Protein AF-S9VJL5-F1 (afdb_monomer_lite)

Foldseek 3Di:
DDPVLVVVVVVVVVCVVVVQQFKWKAWPVGDTPDTGDPCVDPVNVVVNSVVQVVCVVVDDPPDAWDWDWDDDDQKIWIWIWHADPNTIIIMITMDTRPPDD

Organism: NCBI:txid59799

Sequence (101 aa):
MSNLGTQLNSIKEELLSQGVNHFAFISEVGEVLECCGEFESKDKLQLAYTIAQQTRSLLSAGETLKRVTMTFDEVVYIVVTAVQEGVTYTVVARRPLSHGV

Radius of gyration: 13.36 Å; chains: 1; bounding box: 36×34×31 Å

Secondary structure (DSSP, 8-state):
--HHHHHHHHHHHHHHHTT---EEEEETTS-EEEEEGGGGSHHHHHHHHHHHHHHHTTSPTT----EEEEEETTEEEEEEEEEETTEEEEEEEEEE-----

Structure (mmCIF, N/CA/C/O backbone):
data_AF-S9VJL5-F1
#
_entry.id   AF-S9VJL5-F1
#
loop_
_atom_site.group_PDB
_atom_site.id
_atom_site.type_symbol
_atom_site.label_atom_id
_atom_site.label_alt_id
_atom_site.label_comp_id
_atom_site.label_asym_id
_atom_site.label_entity_id
_atom_site.label_seq_id
_atom_site.pdbx_PDB_ins_code
_atom_site.Cartn_x
_atom_site.Cartn_y
_atom_site.Cartn_z
_atom_site.occupancy
_atom_site.B_iso_or_equiv
_atom_site.auth_seq_id
_atom_site.auth_comp_id
_atom_site.auth_asym_id
_atom_site.auth_atom_id
_atom_site.pdbx_PDB_model_num
ATOM 1 N N . MET A 1 1 ? 0.244 17.551 18.295 1.00 48.31 1 MET A N 1
ATOM 2 C CA . MET A 1 1 ? 0.382 16.709 17.087 1.00 48.31 1 MET A CA 1
ATOM 3 C C . MET A 1 1 ? -0.578 15.547 17.256 1.00 48.31 1 MET A C 1
ATOM 5 O O . MET A 1 1 ? -0.659 15.042 18.368 1.00 48.31 1 MET A O 1
ATOM 9 N N . SER A 1 2 ? -1.388 15.216 16.250 1.00 58.81 2 SER A N 1
ATOM 10 C CA . SER A 1 2 ? -2.312 14.077 16.337 1.00 58.81 2 SER A CA 1
ATOM 11 C C . SER A 1 2 ? -1.521 12.778 16.528 1.00 58.81 2 SER A C 1
ATOM 13 O O . SER A 1 2 ? -0.459 12.618 15.927 1.00 58.81 2 SER A O 1
ATOM 15 N N . ASN A 1 3 ? -2.032 11.861 17.354 1.00 74.88 3 ASN A N 1
ATOM 16 C CA . ASN A 1 3 ? -1.389 10.569 17.636 1.00 74.88 3 ASN A CA 1
ATOM 17 C C . ASN A 1 3 ? -1.168 9.749 16.348 1.00 74.88 3 ASN A C 1
ATOM 19 O O . ASN A 1 3 ? -0.138 9.099 16.180 1.00 74.88 3 ASN A O 1
ATOM 23 N N . LEU A 1 4 ? -2.090 9.903 15.390 1.00 75.12 4 LEU A N 1
ATOM 24 C CA . LEU A 1 4 ? -2.020 9.321 14.054 1.00 75.12 4 LEU A CA 1
ATOM 25 C C . LEU A 1 4 ? -0.744 9.717 13.292 1.00 75.12 4 LEU A C 1
ATOM 27 O O . LEU A 1 4 ? -0.107 8.861 12.694 1.00 75.12 4 LEU A O 1
ATOM 31 N N . GLY A 1 5 ? -0.327 10.989 13.328 1.00 78.38 5 GLY A N 1
ATOM 32 C CA . GLY A 1 5 ? 0.864 11.438 12.591 1.00 78.38 5 GLY A CA 1
ATOM 33 C C . GLY A 1 5 ? 2.155 10.790 13.101 1.00 78.38 5 GLY A C 1
ATOM 34 O O . GLY A 1 5 ? 3.003 10.378 12.314 1.00 78.38 5 GLY A O 1
ATOM 35 N N . THR A 1 6 ? 2.284 10.638 14.421 1.00 81.44 6 THR A N 1
ATOM 36 C CA . THR A 1 6 ? 3.424 9.945 15.037 1.00 81.44 6 THR A CA 1
ATOM 37 C C . THR A 1 6 ? 3.420 8.453 14.704 1.00 81.44 6 THR A C 1
ATOM 39 O O . THR A 1 6 ? 4.469 7.903 14.386 1.00 81.44 6 THR A O 1
ATOM 42 N N . GLN A 1 7 ? 2.252 7.808 14.705 1.00 80.50 7 GLN A N 1
ATOM 43 C CA . GLN A 1 7 ? 2.121 6.384 14.380 1.00 80.50 7 GLN A CA 1
ATOM 44 C C . GLN A 1 7 ? 2.420 6.082 12.907 1.00 80.50 7 GLN A C 1
ATOM 46 O O . GLN A 1 7 ? 3.169 5.147 12.622 1.00 80.50 7 GLN A O 1
ATOM 51 N N . LEU A 1 8 ? 1.890 6.876 11.967 1.00 85.19 8 LEU A N 1
ATOM 52 C CA . LEU A 1 8 ? 2.187 6.699 10.540 1.00 85.19 8 LEU A CA 1
ATOM 53 C C . LEU A 1 8 ? 3.689 6.859 10.271 1.00 85.19 8 LEU A C 1
ATOM 55 O O . LEU A 1 8 ? 4.245 6.086 9.493 1.00 85.19 8 LEU A O 1
ATOM 59 N N . ASN A 1 9 ? 4.358 7.782 10.973 1.00 87.62 9 ASN A N 1
ATOM 60 C CA . ASN A 1 9 ? 5.813 7.916 10.915 1.00 87.62 9 ASN A CA 1
ATOM 61 C C . ASN A 1 9 ? 6.541 6.665 11.424 1.00 87.62 9 ASN A C 1
ATOM 63 O O . ASN A 1 9 ? 7.460 6.205 10.754 1.00 87.62 9 ASN A O 1
ATOM 67 N N . SER A 1 10 ? 6.123 6.066 12.544 1.00 87.62 10 SER A N 1
ATOM 68 C CA . SER A 1 10 ? 6.741 4.826 13.042 1.00 87.62 10 SER A CA 1
ATOM 69 C C . SER A 1 10 ? 6.583 3.654 12.067 1.00 87.62 10 SER A C 1
ATOM 71 O O . SER A 1 10 ? 7.541 2.927 11.822 1.00 87.62 10 SER A O 1
ATOM 73 N N . ILE A 1 11 ? 5.404 3.490 11.455 1.00 87.25 11 ILE A N 1
ATOM 74 C CA . ILE A 1 11 ? 5.171 2.435 10.451 1.00 87.25 11 ILE A CA 1
ATOM 75 C C . ILE A 1 11 ? 6.007 2.698 9.194 1.00 87.25 11 ILE A C 1
ATOM 77 O O . ILE A 1 11 ? 6.580 1.777 8.619 1.00 87.25 11 ILE A O 1
ATOM 81 N N . LYS A 1 12 ? 6.111 3.960 8.768 1.00 90.12 12 LYS A N 1
ATOM 82 C CA . LYS A 1 12 ? 6.999 4.376 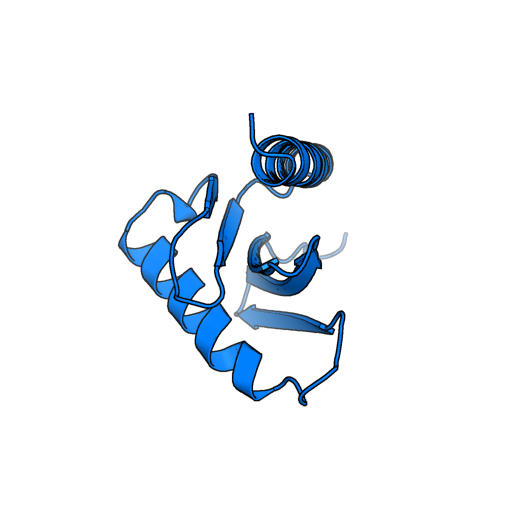7.679 1.00 90.12 12 LYS A CA 1
ATOM 83 C C . LYS A 1 12 ? 8.454 4.015 7.971 1.00 90.12 12 LYS A C 1
ATOM 85 O O . LYS A 1 12 ? 9.104 3.417 7.119 1.00 90.12 12 LYS A O 1
ATOM 90 N N . GLU A 1 13 ? 8.959 4.356 9.152 1.00 91.88 13 GLU A N 1
ATOM 91 C CA . GLU A 1 13 ? 10.323 4.018 9.570 1.00 91.88 13 GLU A CA 1
ATOM 92 C C . GLU A 1 13 ? 10.548 2.502 9.573 1.00 91.88 13 GLU A C 1
ATOM 94 O O . GLU A 1 13 ? 11.569 2.030 9.071 1.00 91.88 13 GLU A O 1
ATOM 99 N N . GLU A 1 14 ? 9.570 1.727 10.049 1.00 89.69 14 GLU A N 1
ATOM 100 C CA . GLU A 1 14 ? 9.623 0.268 10.025 1.00 89.69 14 GLU A CA 1
ATOM 101 C C . GLU A 1 14 ? 9.690 -0.280 8.590 1.00 89.69 14 GLU A C 1
ATOM 103 O O . GLU A 1 14 ? 10.582 -1.074 8.281 1.00 89.69 14 GLU A O 1
ATOM 108 N N . LEU A 1 15 ? 8.814 0.176 7.688 1.00 89.12 15 LEU A N 1
ATOM 109 C CA . LEU A 1 15 ? 8.823 -0.228 6.277 1.00 89.12 15 LEU A CA 1
ATOM 110 C C . LEU A 1 15 ? 10.169 0.076 5.607 1.00 89.12 15 LEU A C 1
ATOM 112 O O . LEU A 1 15 ? 10.737 -0.792 4.939 1.00 89.12 15 LEU A O 1
ATOM 116 N N . LEU A 1 16 ? 10.710 1.275 5.833 1.00 90.75 16 LEU A N 1
ATOM 117 C CA . LEU A 1 16 ? 12.012 1.679 5.303 1.00 90.75 16 LEU A CA 1
ATOM 118 C C . LEU A 1 16 ? 13.149 0.818 5.871 1.00 90.75 16 LEU A C 1
ATOM 120 O O . LEU A 1 16 ? 14.026 0.392 5.120 1.00 90.75 16 LEU A O 1
ATOM 124 N N . SER A 1 17 ? 13.113 0.488 7.167 1.00 91.50 17 SER A N 1
ATOM 125 C CA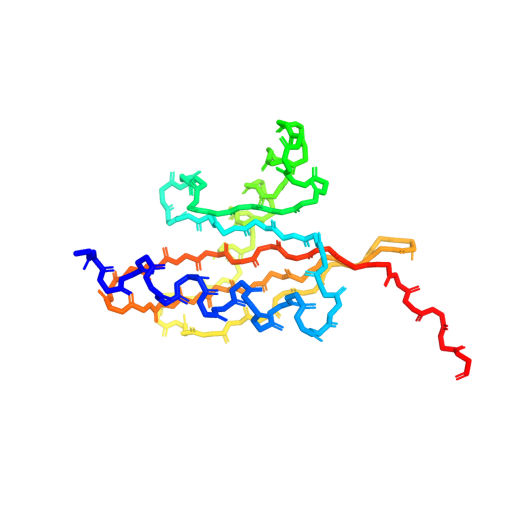 . SER A 1 17 ? 14.111 -0.390 7.799 1.00 91.50 17 SER A CA 1
ATOM 126 C C . SER A 1 17 ? 14.109 -1.815 7.227 1.00 91.50 17 SER A C 1
ATOM 128 O O . SER A 1 17 ? 15.145 -2.478 7.210 1.00 91.50 17 SER A O 1
ATOM 130 N N . GLN A 1 18 ? 12.966 -2.266 6.700 1.00 87.69 18 GLN A N 1
ATOM 131 C CA . GLN A 1 18 ? 12.800 -3.556 6.023 1.00 87.69 18 GLN A CA 1
ATOM 132 C C . GLN A 1 18 ? 13.101 -3.487 4.514 1.00 87.69 18 GLN A C 1
ATOM 134 O O . GLN A 1 18 ? 12.899 -4.467 3.794 1.00 87.69 18 GLN A O 1
ATOM 139 N N . GLY A 1 19 ? 13.565 -2.339 4.009 1.00 87.94 19 GLY A N 1
ATOM 140 C CA . GLY A 1 19 ? 13.866 -2.128 2.592 1.00 87.94 19 GLY A CA 1
ATOM 141 C C . GLY A 1 19 ? 12.631 -1.953 1.701 1.00 87.94 19 GLY A C 1
ATOM 142 O O . GLY A 1 19 ? 12.743 -2.011 0.474 1.00 87.94 19 GLY A O 1
ATOM 143 N N . VAL A 1 20 ? 11.447 -1.735 2.282 1.00 90.69 20 VAL A N 1
ATOM 144 C CA . VAL A 1 20 ? 10.223 -1.413 1.539 1.00 90.69 20 VAL A CA 1
ATOM 145 C C . VAL A 1 20 ? 10.229 0.084 1.227 1.00 90.69 20 VAL A C 1
ATOM 147 O O . VAL A 1 20 ? 9.671 0.898 1.953 1.00 90.69 20 VAL A O 1
ATOM 150 N N . ASN A 1 21 ? 10.873 0.445 0.118 1.00 93.50 21 ASN A N 1
ATOM 151 C CA . ASN A 1 21 ? 11.108 1.845 -0.276 1.00 93.50 21 ASN A CA 1
ATOM 152 C C . ASN A 1 21 ? 10.018 2.429 -1.193 1.00 93.50 21 ASN A C 1
ATOM 154 O O . ASN A 1 21 ? 10.154 3.534 -1.717 1.00 93.50 21 ASN A O 1
ATOM 158 N N . HIS A 1 22 ? 8.954 1.667 -1.445 1.00 95.38 22 HIS A N 1
ATOM 159 C CA . HIS A 1 22 ? 7.849 2.061 -2.308 1.00 95.38 22 HIS A CA 1
ATOM 160 C C . HIS A 1 22 ? 6.534 1.718 -1.619 1.00 95.38 22 HIS A C 1
ATOM 162 O O . HIS A 1 22 ? 6.122 0.555 -1.607 1.00 95.38 22 HIS A O 1
ATOM 168 N N . PHE A 1 23 ? 5.869 2.717 -1.041 1.00 95.69 23 PHE A N 1
ATOM 169 C CA . PHE A 1 23 ? 4.555 2.535 -0.427 1.00 95.69 23 PHE A CA 1
ATOM 170 C C . PHE A 1 23 ? 3.690 3.800 -0.466 1.00 95.69 23 PHE A C 1
ATOM 172 O O . PHE A 1 23 ? 4.193 4.907 -0.643 1.00 95.69 23 PHE A O 1
ATOM 179 N N . ALA A 1 24 ? 2.385 3.625 -0.269 1.00 96.19 24 ALA A N 1
ATOM 180 C CA . ALA A 1 24 ? 1.410 4.690 -0.071 1.00 96.19 24 ALA A CA 1
ATOM 181 C C . ALA A 1 24 ? 0.393 4.292 1.004 1.00 96.19 24 ALA A C 1
ATOM 183 O O . ALA A 1 24 ? -0.099 3.161 1.014 1.00 96.19 24 ALA A O 1
ATOM 184 N N . PHE A 1 25 ? 0.078 5.217 1.907 1.00 94.00 25 PHE A N 1
ATOM 185 C CA . PHE A 1 25 ? -0.941 5.071 2.942 1.00 94.00 25 PHE A CA 1
ATOM 186 C C . PHE A 1 25 ? -2.172 5.855 2.498 1.00 94.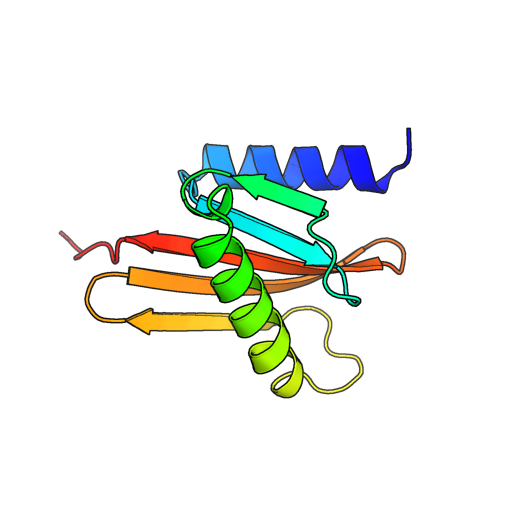00 25 PHE A C 1
ATOM 188 O O . PHE A 1 25 ? -2.095 7.058 2.257 1.00 94.00 25 PHE A O 1
ATOM 195 N N . ILE A 1 26 ? -3.305 5.172 2.373 1.00 93.25 26 ILE A N 1
ATOM 196 C CA . ILE A 1 26 ? -4.528 5.716 1.782 1.00 93.25 26 ILE A CA 1
ATOM 197 C C . ILE A 1 26 ? -5.671 5.576 2.781 1.00 93.25 26 ILE A C 1
ATOM 199 O O . ILE A 1 26 ? -5.986 4.468 3.214 1.00 93.25 26 ILE A O 1
ATOM 203 N N . SER A 1 27 ? -6.305 6.686 3.144 1.00 89.31 27 SER A N 1
ATOM 204 C CA . SER A 1 27 ? -7.442 6.706 4.065 1.00 89.31 27 SER A CA 1
ATOM 205 C C . SER A 1 27 ? -8.666 6.002 3.479 1.00 89.31 27 SER A C 1
ATOM 207 O O . SER A 1 27 ? -8.758 5.747 2.272 1.00 89.31 27 SER A O 1
ATOM 209 N N . GLU A 1 28 ? -9.657 5.704 4.316 1.00 83.62 28 GLU A N 1
ATOM 210 C CA . GLU A 1 28 ? -10.934 5.139 3.869 1.00 83.62 28 GLU A CA 1
ATOM 211 C C . GLU A 1 28 ? -11.635 5.981 2.787 1.00 83.62 28 GLU A C 1
ATOM 213 O O . GLU A 1 28 ? -12.224 5.438 1.857 1.00 83.62 28 GLU A O 1
ATOM 218 N N . VAL A 1 29 ? -11.491 7.301 2.811 1.00 85.62 29 VAL A N 1
ATOM 219 C CA . VAL A 1 29 ? -12.104 8.182 1.805 1.00 85.62 29 VAL A CA 1
ATOM 220 C C . VAL A 1 29 ? -11.221 8.417 0.575 1.00 85.62 29 VAL A C 1
ATOM 222 O O . VAL A 1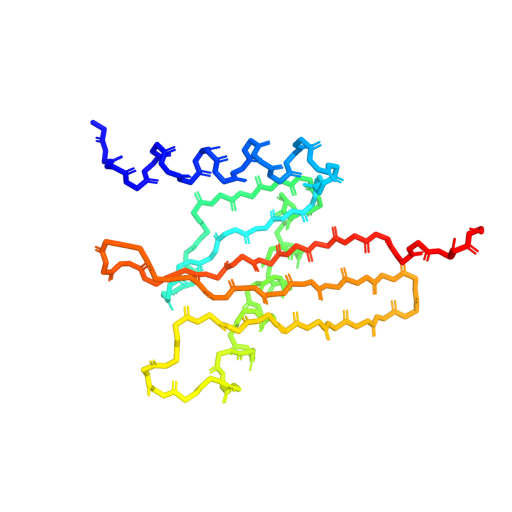 29 ? -11.652 9.066 -0.373 1.00 85.62 29 VAL A O 1
ATOM 225 N N . GLY A 1 30 ? -10.011 7.846 0.543 1.00 85.56 30 GLY A N 1
ATOM 226 C CA . GLY A 1 30 ? -9.107 7.929 -0.606 1.00 85.56 30 GLY A CA 1
ATOM 227 C C . GLY A 1 30 ? -8.017 8.984 -0.519 1.00 85.56 30 GLY A C 1
ATOM 228 O O . GLY A 1 30 ? -7.269 9.152 -1.478 1.00 85.56 30 GLY A O 1
ATOM 229 N N . GLU A 1 31 ? -7.909 9.682 0.606 1.00 90.31 31 GLU A N 1
ATOM 230 C CA . GLU A 1 31 ? -6.852 10.666 0.813 1.00 90.31 31 GLU A CA 1
ATOM 231 C C . GLU A 1 31 ? -5.515 9.970 1.040 1.00 90.31 31 GLU A C 1
ATOM 233 O O . GLU A 1 31 ? -5.428 8.944 1.717 1.00 90.31 31 GLU A O 1
ATOM 238 N N . VAL A 1 32 ? -4.459 10.554 0.489 1.00 91.75 32 VAL A N 1
ATOM 239 C CA . VAL A 1 32 ? -3.099 10.060 0.673 1.00 91.75 32 VAL A CA 1
ATOM 240 C C . VAL A 1 32 ? -2.561 10.658 1.960 1.00 91.75 32 VAL A C 1
ATOM 242 O O . VAL A 1 32 ? -2.404 11.871 2.071 1.00 91.75 32 VAL A O 1
ATOM 245 N N . LEU A 1 33 ? -2.316 9.792 2.936 1.00 91.62 33 LEU A N 1
ATOM 246 C CA . LEU A 1 33 ? -1.825 10.165 4.258 1.00 91.62 33 LEU A CA 1
ATOM 247 C C . LEU A 1 33 ? -0.295 10.260 4.280 1.00 91.62 33 LEU A C 1
ATOM 249 O O . LEU A 1 33 ? 0.260 11.093 4.988 1.00 91.62 33 LEU A O 1
ATOM 253 N N . GLU A 1 34 ? 0.375 9.398 3.514 1.00 92.25 34 GLU A N 1
ATOM 254 C CA . GLU A 1 34 ? 1.833 9.323 3.384 1.00 92.25 34 GLU A CA 1
ATOM 255 C C . GLU A 1 34 ? 2.183 8.530 2.116 1.00 92.25 34 GLU A C 1
ATOM 257 O O . GLU A 1 34 ? 1.439 7.628 1.721 1.00 92.25 34 GLU A O 1
ATOM 262 N N . CYS A 1 35 ? 3.307 8.832 1.471 1.00 94.56 35 CYS A N 1
ATOM 263 C CA . CYS A 1 35 ? 3.809 8.045 0.346 1.00 94.56 35 CYS A CA 1
ATOM 264 C C . CYS A 1 35 ? 5.331 8.134 0.222 1.00 94.56 35 CYS A C 1
ATOM 266 O O . CYS A 1 35 ? 5.962 9.059 0.724 1.00 94.56 35 CYS A O 1
ATOM 268 N N . CYS A 1 36 ? 5.931 7.153 -0.446 1.00 94.94 36 CYS A N 1
ATOM 269 C CA . CYS A 1 36 ? 7.371 7.099 -0.650 1.00 94.94 36 CYS A CA 1
ATOM 270 C C . CYS A 1 36 ? 7.725 6.419 -1.977 1.00 94.94 36 CYS A C 1
ATOM 272 O O . CYS A 1 36 ? 7.073 5.454 -2.402 1.00 94.94 36 CYS A O 1
ATOM 274 N N . GLY A 1 37 ? 8.794 6.905 -2.612 1.00 94.25 37 GLY A N 1
ATOM 275 C CA . GLY A 1 37 ? 9.382 6.297 -3.798 1.00 94.25 37 GLY A CA 1
ATOM 276 C C . GLY A 1 37 ? 8.495 6.467 -5.028 1.00 94.25 37 GLY A C 1
ATOM 277 O O . GLY A 1 37 ? 8.032 7.564 -5.316 1.00 94.25 37 GLY A O 1
ATOM 278 N N . GLU A 1 38 ? 8.229 5.393 -5.779 1.00 92.50 38 GLU A N 1
ATOM 279 C CA . GLU A 1 38 ? 7.469 5.508 -7.033 1.00 92.50 38 GLU A CA 1
ATOM 280 C C . GLU A 1 38 ? 6.060 6.091 -6.861 1.00 92.50 38 GLU A C 1
ATOM 282 O O . GLU A 1 38 ? 5.524 6.664 -7.808 1.00 92.50 38 GLU A O 1
ATOM 287 N N . PHE A 1 39 ? 5.468 5.966 -5.670 1.00 95.56 39 PHE A N 1
ATOM 288 C CA . PHE A 1 39 ? 4.127 6.469 -5.382 1.00 95.56 39 PHE A CA 1
ATOM 289 C C . PHE A 1 39 ? 4.070 7.990 -5.189 1.00 95.56 39 PHE A C 1
ATOM 291 O O . PHE A 1 39 ? 2.979 8.535 -5.088 1.00 95.56 39 PHE A O 1
ATOM 298 N N . GLU A 1 40 ? 5.203 8.695 -5.220 1.00 93.69 40 GLU A N 1
ATOM 299 C CA . GLU A 1 40 ? 5.231 10.161 -5.332 1.00 93.69 40 GLU A CA 1
ATOM 300 C C . GLU A 1 40 ? 4.749 10.637 -6.718 1.00 93.69 40 GLU A C 1
ATOM 302 O O . GLU A 1 40 ? 4.292 11.770 -6.883 1.00 93.69 40 GLU A O 1
ATOM 307 N N . SER A 1 41 ? 4.801 9.762 -7.732 1.00 95.06 41 SER A N 1
ATOM 308 C CA . SER A 1 41 ? 4.205 10.022 -9.043 1.00 95.06 41 SER A CA 1
ATOM 309 C C . SER A 1 41 ? 2.681 9.925 -8.982 1.00 95.06 41 SER A C 1
ATOM 311 O O . SER A 1 41 ? 2.135 8.912 -8.541 1.00 95.06 41 SER A O 1
ATOM 313 N N . LYS A 1 42 ? 1.982 10.933 -9.523 1.00 93.38 42 LYS A N 1
ATOM 314 C CA . LYS A 1 42 ? 0.508 10.978 -9.569 1.00 93.38 42 LYS A CA 1
ATOM 315 C C . LYS A 1 42 ? -0.112 9.720 -10.181 1.00 93.38 42 LYS A C 1
ATOM 317 O O . LYS A 1 42 ? -1.077 9.196 -9.634 1.00 93.38 42 LYS A O 1
ATOM 322 N N . ASP A 1 43 ? 0.463 9.204 -11.266 1.00 94.56 43 ASP A N 1
ATOM 323 C CA . ASP A 1 43 ? -0.068 8.022 -11.957 1.00 94.56 43 ASP A CA 1
ATOM 324 C C . ASP A 1 43 ? 0.069 6.759 -11.098 1.00 94.56 43 ASP A C 1
ATOM 326 O O . ASP A 1 43 ? -0.828 5.916 -11.038 1.00 94.56 43 ASP A O 1
ATOM 330 N N . LYS A 1 44 ? 1.192 6.634 -10.385 1.00 94.69 44 LYS A N 1
ATOM 331 C CA . LYS A 1 44 ? 1.438 5.514 -9.469 1.00 94.69 44 LYS A CA 1
ATOM 332 C C . LYS A 1 44 ? 0.582 5.621 -8.218 1.00 94.69 44 LYS A C 1
ATOM 334 O O . LYS A 1 44 ? 0.086 4.609 -7.729 1.00 94.69 44 LYS A O 1
ATOM 339 N N . LEU A 1 45 ? 0.345 6.833 -7.738 1.00 93.81 45 LEU A N 1
ATOM 340 C CA . LEU A 1 45 ? -0.548 7.092 -6.620 1.00 93.81 45 LEU A CA 1
ATOM 341 C C . LEU A 1 45 ? -2.004 6.756 -6.974 1.00 93.81 45 LEU A C 1
ATOM 343 O O . LEU A 1 45 ? -2.695 6.113 -6.187 1.00 93.81 45 LEU A O 1
ATOM 347 N N . GLN A 1 46 ? -2.443 7.086 -8.193 1.00 93.75 46 GLN A N 1
ATOM 348 C CA . GLN A 1 46 ? -3.748 6.675 -8.715 1.00 93.75 46 GLN A CA 1
ATOM 349 C C . GLN A 1 46 ? -3.867 5.146 -8.814 1.00 93.75 46 GLN A C 1
ATOM 351 O O . GLN A 1 46 ? -4.915 4.579 -8.491 1.00 93.75 46 GLN A O 1
ATOM 356 N N . LEU A 1 47 ? -2.794 4.461 -9.222 1.00 92.38 47 LEU A N 1
ATOM 357 C CA . LEU A 1 47 ? -2.734 3.000 -9.200 1.00 92.38 47 LEU A CA 1
ATOM 358 C C . LEU A 1 47 ? -2.874 2.457 -7.769 1.00 92.38 47 LEU A C 1
ATOM 360 O O . LEU A 1 47 ? -3.691 1.565 -7.547 1.00 92.38 47 LEU A O 1
ATOM 364 N N . ALA A 1 48 ? -2.143 3.010 -6.797 1.00 93.12 48 ALA A N 1
ATOM 365 C CA . ALA A 1 48 ? -2.256 2.613 -5.392 1.00 93.12 48 ALA A CA 1
ATOM 366 C C . ALA A 1 48 ? -3.678 2.806 -4.853 1.00 93.12 48 ALA A C 1
ATOM 368 O O . ALA A 1 48 ? -4.230 1.897 -4.236 1.00 93.12 48 ALA A O 1
ATOM 369 N N . TYR A 1 49 ? -4.301 3.950 -5.146 1.00 92.06 49 TYR A N 1
ATOM 370 C CA . TYR A 1 49 ? -5.694 4.214 -4.792 1.00 92.06 49 TYR A CA 1
ATOM 371 C C . TYR A 1 49 ? -6.636 3.174 -5.399 1.00 92.06 49 TYR A C 1
ATOM 373 O O . TYR A 1 49 ? -7.472 2.607 -4.698 1.00 92.06 49 TYR A O 1
ATOM 381 N N . THR A 1 50 ? -6.457 2.861 -6.682 1.00 91.44 50 THR A N 1
ATOM 382 C CA . THR A 1 50 ? -7.269 1.857 -7.378 1.00 91.44 50 THR A CA 1
ATOM 383 C C . THR A 1 50 ? -7.125 0.486 -6.719 1.00 91.44 50 THR A C 1
ATOM 385 O O . THR A 1 50 ? -8.127 -0.152 -6.404 1.00 91.44 50 THR A O 1
ATOM 388 N N . ILE A 1 51 ? -5.895 0.054 -6.436 1.00 90.38 51 ILE A N 1
ATOM 389 C CA . ILE A 1 51 ? -5.611 -1.204 -5.735 1.00 90.38 51 ILE A CA 1
ATOM 390 C C . ILE A 1 51 ? -6.285 -1.220 -4.353 1.00 90.38 51 ILE A C 1
ATOM 392 O O . ILE A 1 51 ? -6.968 -2.187 -4.012 1.00 90.38 51 ILE A O 1
ATOM 396 N N . ALA A 1 52 ? -6.147 -0.148 -3.571 1.00 88.62 52 ALA A N 1
ATOM 397 C CA . ALA A 1 52 ? -6.763 -0.033 -2.252 1.00 88.62 52 ALA A CA 1
ATOM 398 C C . ALA A 1 52 ? -8.298 -0.137 -2.316 1.00 88.62 52 ALA A C 1
ATOM 400 O O . ALA A 1 52 ? -8.895 -0.863 -1.527 1.00 88.62 52 ALA A O 1
ATOM 401 N N . GLN A 1 53 ? -8.947 0.527 -3.278 1.00 86.94 53 GLN A N 1
ATOM 402 C CA . GLN A 1 53 ? -10.404 0.450 -3.445 1.00 86.94 53 GLN A CA 1
ATOM 403 C C . GLN A 1 53 ? -10.871 -0.950 -3.849 1.00 86.94 53 GLN A C 1
ATOM 405 O O . GLN A 1 53 ? -11.799 -1.493 -3.251 1.00 86.94 53 GLN A O 1
ATOM 410 N N . GLN A 1 54 ? -10.211 -1.563 -4.833 1.00 87.12 54 GLN A N 1
ATOM 411 C CA . GLN A 1 54 ? -10.605 -2.884 -5.326 1.00 87.12 54 GLN A CA 1
ATOM 412 C C . GLN A 1 54 ? -10.424 -3.963 -4.254 1.00 87.12 54 GLN A C 1
ATOM 414 O O . GLN A 1 54 ? -11.274 -4.836 -4.095 1.00 87.12 54 GLN A O 1
ATOM 419 N N . THR A 1 55 ? -9.354 -3.878 -3.462 1.00 84.19 55 THR A N 1
ATOM 420 C CA . THR A 1 55 ? -9.073 -4.861 -2.405 1.00 84.19 55 THR A CA 1
ATOM 421 C C . THR A 1 55 ? -9.994 -4.748 -1.195 1.00 84.19 55 THR A C 1
ATOM 423 O O . THR A 1 55 ? -10.242 -5.761 -0.548 1.00 84.19 55 THR A O 1
ATOM 426 N N . ARG A 1 56 ? -10.584 -3.579 -0.916 1.00 76.94 56 ARG A N 1
ATOM 427 C CA . ARG A 1 56 ? -11.586 -3.435 0.158 1.00 76.94 56 ARG A CA 1
ATOM 428 C C . ARG A 1 56 ? -12.832 -4.271 -0.057 1.00 76.94 56 ARG A C 1
ATOM 430 O O . ARG A 1 56 ? -13.386 -4.771 0.911 1.00 76.94 56 ARG A O 1
ATOM 437 N N . SER A 1 57 ? -13.240 -4.467 -1.310 1.00 77.06 57 SER A N 1
ATOM 438 C CA . SER A 1 57 ? -14.373 -5.341 -1.634 1.00 77.06 57 SER A CA 1
ATOM 439 C C . SER A 1 57 ? -14.141 -6.806 -1.233 1.00 77.06 57 SER A C 1
ATOM 441 O O . SER A 1 57 ? -15.095 -7.566 -1.098 1.00 77.06 57 SER A O 1
ATOM 443 N N . LEU A 1 58 ? -12.881 -7.200 -1.002 1.00 76.25 58 LEU A N 1
ATOM 444 C CA . LEU A 1 58 ? -12.498 -8.539 -0.552 1.00 76.25 58 LEU A CA 1
ATOM 445 C C . LEU A 1 58 ? -12.589 -8.702 0.977 1.00 76.25 58 LEU A C 1
ATOM 447 O O . LEU A 1 58 ? -12.367 -9.803 1.491 1.00 76.25 58 LEU A O 1
ATOM 451 N N . LEU A 1 59 ? -12.872 -7.619 1.708 1.00 68.38 59 LEU A N 1
ATOM 452 C CA . LEU A 1 59 ? -12.974 -7.598 3.163 1.00 68.38 59 LEU A CA 1
ATOM 453 C C . LEU A 1 59 ? -14.444 -7.645 3.579 1.00 68.38 59 LEU A C 1
ATOM 455 O O . LEU A 1 59 ? -15.267 -6.867 3.101 1.00 68.38 59 LEU A O 1
ATOM 459 N N . SER A 1 60 ? -14.777 -8.546 4.498 1.00 67.69 60 SER A N 1
ATOM 460 C CA . SER A 1 60 ? -16.081 -8.528 5.163 1.00 67.69 60 SER A CA 1
ATOM 461 C C . SER A 1 60 ? -16.094 -7.459 6.257 1.00 67.69 60 SER A C 1
ATOM 463 O O . SER A 1 60 ? -15.067 -7.176 6.877 1.00 67.69 60 SER A O 1
ATOM 465 N N . ALA A 1 61 ? -17.263 -6.871 6.523 1.00 64.31 61 ALA A N 1
ATOM 466 C CA . ALA A 1 61 ? -17.420 -5.908 7.609 1.00 64.31 61 ALA A CA 1
ATOM 467 C C . ALA A 1 61 ? -16.953 -6.521 8.946 1.00 64.31 61 ALA A C 1
ATOM 469 O O . ALA A 1 61 ? -17.414 -7.593 9.333 1.00 64.31 61 ALA A O 1
ATOM 470 N N . GLY A 1 62 ? -16.033 -5.842 9.640 1.00 60.56 62 GLY A N 1
ATOM 471 C CA . GLY A 1 62 ? -15.475 -6.290 10.924 1.00 60.56 62 GLY A CA 1
ATOM 472 C C . GLY A 1 62 ? -14.169 -7.091 10.846 1.00 60.56 62 GLY A C 1
ATOM 473 O O . GLY A 1 62 ? -13.626 -7.449 11.889 1.00 60.56 62 GLY A O 1
ATOM 474 N N . GLU A 1 63 ? -13.624 -7.352 9.654 1.00 65.00 63 GLU A N 1
ATOM 475 C CA . GLU A 1 63 ? -12.288 -7.946 9.516 1.00 65.00 63 GLU A CA 1
ATOM 476 C C . GLU A 1 63 ? -11.189 -6.891 9.738 1.00 65.00 63 GLU A C 1
ATOM 478 O O . GLU A 1 63 ? -11.188 -5.835 9.111 1.00 65.00 63 GLU A O 1
ATOM 483 N N . THR A 1 64 ? -10.245 -7.165 10.644 1.00 58.56 64 THR A N 1
ATOM 484 C CA . THR A 1 64 ? -9.299 -6.159 11.168 1.00 58.56 64 THR A CA 1
ATOM 485 C C . THR A 1 64 ? -7.936 -6.130 10.481 1.00 58.56 64 THR A C 1
ATOM 487 O O . THR A 1 64 ? -7.261 -5.104 10.531 1.00 58.56 64 THR A O 1
ATOM 490 N N . LEU A 1 65 ? -7.509 -7.227 9.848 1.00 60.06 65 LEU A N 1
ATOM 491 C CA . LEU A 1 65 ? -6.235 -7.287 9.133 1.00 60.06 65 LEU A CA 1
ATOM 492 C C . LEU A 1 65 ? -6.278 -8.378 8.060 1.00 60.06 65 LEU A C 1
ATOM 494 O O . LEU A 1 65 ? -6.227 -9.570 8.366 1.00 60.06 65 LEU A O 1
ATOM 498 N N . LYS A 1 66 ? -6.313 -7.980 6.788 1.00 70.62 66 LYS A N 1
ATOM 499 C CA . LYS A 1 66 ? -5.991 -8.881 5.678 1.00 70.62 66 LYS A CA 1
ATOM 500 C C . LYS A 1 66 ? -4.879 -8.282 4.841 1.00 70.62 66 LYS A C 1
ATOM 502 O O . LYS A 1 66 ? -4.907 -7.110 4.473 1.00 70.62 66 LYS A O 1
ATOM 507 N N . ARG A 1 67 ? -3.902 -9.134 4.544 1.00 85.00 67 ARG A N 1
ATOM 508 C CA . ARG A 1 67 ? -2.856 -8.873 3.566 1.00 85.00 67 ARG A CA 1
ATOM 509 C C . ARG A 1 67 ? -3.311 -9.443 2.229 1.00 85.00 67 ARG A C 1
ATOM 511 O O . ARG A 1 67 ? -3.390 -10.662 2.093 1.00 85.00 67 ARG A O 1
ATOM 518 N N . VAL A 1 68 ? -3.566 -8.588 1.247 1.00 87.19 68 VAL A N 1
ATOM 519 C CA . VAL A 1 68 ? -3.722 -9.009 -0.150 1.00 87.19 68 VAL A CA 1
ATOM 520 C C . VAL A 1 68 ? -2.363 -8.910 -0.825 1.00 87.19 68 VAL A C 1
ATOM 522 O O . VAL A 1 68 ? -1.613 -7.962 -0.608 1.00 87.19 68 VAL A O 1
ATOM 525 N N . THR A 1 69 ? -2.000 -9.917 -1.608 1.00 89.00 69 THR A N 1
ATOM 526 C CA . THR A 1 69 ? -0.759 -9.918 -2.384 1.00 89.00 69 THR A CA 1
ATOM 527 C C . THR A 1 69 ? -1.113 -10.119 -3.846 1.00 89.00 69 THR A C 1
ATOM 529 O O . THR A 1 69 ? -1.754 -11.107 -4.193 1.00 89.00 69 THR A O 1
ATOM 532 N N . MET A 1 70 ? -0.725 -9.163 -4.682 1.00 89.31 70 MET A N 1
ATOM 533 C CA . MET A 1 70 ? -0.907 -9.201 -6.128 1.00 89.31 70 MET A CA 1
ATOM 534 C C . MET A 1 70 ? 0.471 -9.261 -6.774 1.00 89.31 70 MET A C 1
ATOM 536 O O . MET A 1 70 ? 1.272 -8.342 -6.611 1.00 89.31 70 MET A O 1
ATOM 540 N N . THR A 1 71 ? 0.746 -10.339 -7.494 1.00 90.12 71 THR A N 1
ATOM 541 C CA . THR A 1 71 ? 2.014 -10.522 -8.202 1.00 90.12 71 THR A CA 1
ATOM 542 C C . THR A 1 71 ? 1.791 -10.296 -9.691 1.00 90.12 71 THR A C 1
ATOM 544 O O . THR A 1 71 ? 0.883 -10.886 -10.271 1.00 90.12 71 THR A O 1
ATOM 547 N N . PHE A 1 72 ? 2.627 -9.458 -10.294 1.00 85.06 72 PHE A N 1
ATOM 548 C CA . PHE A 1 72 ? 2.706 -9.232 -11.734 1.00 85.06 72 PHE A CA 1
ATOM 549 C C . PHE A 1 72 ? 4.145 -9.458 -12.153 1.00 85.06 72 PHE A C 1
ATOM 551 O O . PHE A 1 72 ? 4.995 -8.736 -11.647 1.00 85.06 72 PHE A O 1
ATOM 558 N N . ASP A 1 73 ? 4.412 -10.403 -13.053 1.00 86.06 73 ASP A N 1
ATOM 559 C CA . ASP A 1 73 ? 5.747 -10.716 -13.579 1.00 86.06 73 ASP A CA 1
ATOM 560 C C . ASP A 1 73 ? 6.856 -10.604 -12.507 1.00 86.06 73 ASP A C 1
ATOM 562 O O . ASP A 1 73 ? 7.002 -11.487 -11.665 1.00 86.06 73 ASP A O 1
ATOM 566 N N . GLU A 1 74 ? 7.582 -9.482 -12.475 1.00 87.19 74 GLU A N 1
ATOM 567 C CA . GLU A 1 74 ? 8.721 -9.208 -11.588 1.00 87.19 74 GLU A CA 1
ATOM 568 C C . GLU A 1 74 ? 8.395 -8.320 -10.370 1.00 87.19 74 GLU A C 1
ATOM 570 O O . GLU A 1 74 ? 9.285 -7.759 -9.728 1.00 87.19 74 GLU A O 1
ATOM 575 N N . VAL A 1 75 ? 7.122 -8.127 -10.043 1.00 88.56 75 VAL A N 1
ATOM 576 C CA . VAL A 1 75 ? 6.652 -7.157 -9.051 1.00 88.56 75 VAL A CA 1
ATOM 577 C C . VAL A 1 75 ? 5.598 -7.771 -8.148 1.00 88.56 75 VAL A C 1
ATOM 579 O O . VAL A 1 75 ? 4.673 -8.442 -8.595 1.00 88.56 75 VAL A O 1
ATOM 582 N N . VAL A 1 76 ? 5.689 -7.460 -6.859 1.00 90.62 76 VAL A N 1
ATOM 583 C CA . VAL A 1 76 ? 4.666 -7.793 -5.874 1.00 90.62 76 VAL A CA 1
ATOM 584 C C . VAL A 1 76 ? 4.106 -6.515 -5.272 1.00 90.62 76 VAL A C 1
ATOM 586 O O . VAL A 1 76 ? 4.844 -5.728 -4.677 1.00 90.62 76 VAL A O 1
ATOM 589 N N . TYR A 1 77 ? 2.793 -6.348 -5.381 1.00 91.31 77 TYR A N 1
ATOM 590 C CA . TYR A 1 77 ? 2.032 -5.393 -4.592 1.00 91.31 77 TYR A CA 1
ATOM 591 C C . TYR A 1 77 ? 1.471 -6.091 -3.360 1.00 91.31 77 TYR A C 1
ATOM 593 O O . TYR A 1 77 ? 0.842 -7.146 -3.451 1.00 91.31 77 TYR A O 1
ATOM 601 N N . ILE A 1 78 ? 1.702 -5.500 -2.198 1.00 89.62 78 ILE A N 1
ATOM 602 C CA . ILE A 1 78 ? 1.169 -5.957 -0.922 1.00 89.62 78 ILE A CA 1
ATOM 603 C C . ILE A 1 78 ? 0.229 -4.878 -0.418 1.00 89.62 78 ILE A C 1
ATOM 605 O O . ILE A 1 78 ? 0.612 -3.716 -0.321 1.00 89.62 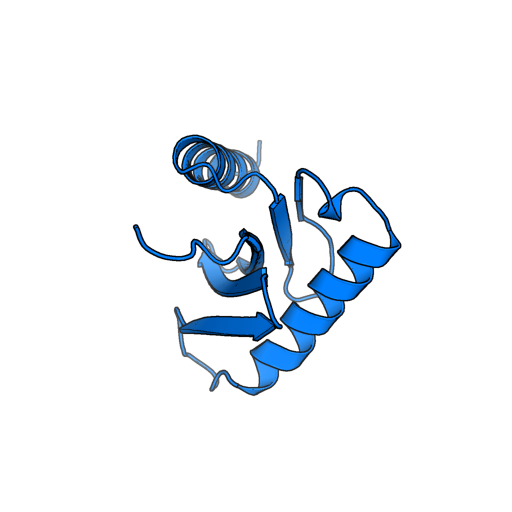78 ILE A O 1
ATOM 609 N N . VAL A 1 79 ? -0.993 -5.270 -0.090 1.00 90.00 79 VAL A N 1
ATOM 610 C CA . VAL A 1 79 ? -2.019 -4.372 0.419 1.00 90.00 79 VAL A CA 1
ATOM 611 C C . VAL A 1 79 ? -2.408 -4.825 1.808 1.00 90.00 79 VAL A C 1
ATOM 613 O O . VAL A 1 79 ? -2.748 -5.991 1.999 1.00 90.00 79 VAL A O 1
ATOM 616 N N . VAL A 1 80 ? -2.350 -3.918 2.773 1.00 87.94 80 VAL A N 1
ATOM 617 C CA . VAL A 1 80 ? -2.743 -4.176 4.157 1.00 87.94 80 VAL A CA 1
ATOM 618 C C . VAL A 1 80 ? -3.750 -3.120 4.569 1.00 87.94 80 VAL A C 1
ATOM 620 O O . VAL A 1 80 ? -3.456 -1.930 4.509 1.00 87.94 80 VAL A O 1
ATOM 623 N N . THR A 1 81 ? -4.929 -3.544 5.003 1.00 84.44 81 THR A N 1
ATOM 624 C CA . THR A 1 81 ? -5.882 -2.649 5.667 1.00 84.44 81 THR A CA 1
ATOM 625 C C . THR A 1 81 ? -5.636 -2.696 7.164 1.00 84.44 81 THR A C 1
ATOM 627 O O . THR A 1 81 ? -5.574 -3.779 7.739 1.00 84.44 81 THR A O 1
ATOM 630 N N . ALA A 1 82 ? -5.487 -1.527 7.777 1.00 79.88 82 ALA A N 1
ATOM 631 C CA . ALA A 1 82 ? -5.294 -1.369 9.206 1.00 79.88 82 ALA A CA 1
ATOM 632 C C . ALA A 1 82 ? -6.353 -0.416 9.762 1.00 79.88 82 ALA A C 1
ATOM 634 O O . ALA A 1 82 ? -6.718 0.572 9.123 1.00 79.88 82 ALA A O 1
ATOM 635 N N . VAL A 1 83 ? -6.825 -0.718 10.968 1.00 77.69 83 VAL A N 1
ATOM 636 C CA . VAL A 1 83 ? -7.683 0.169 11.754 1.00 77.69 83 VAL A CA 1
ATOM 637 C C . VAL A 1 83 ? -6.887 0.587 12.979 1.00 77.69 83 VAL A C 1
ATOM 639 O O . VAL A 1 83 ? -6.496 -0.264 13.777 1.0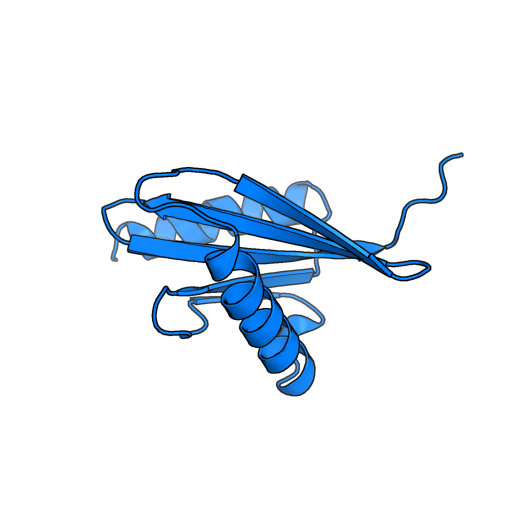0 77.69 83 VAL A O 1
ATOM 642 N N . GLN A 1 84 ? -6.633 1.883 13.134 1.00 74.56 84 GLN A N 1
ATOM 643 C CA . GLN A 1 84 ? -5.986 2.425 14.328 1.00 74.56 84 GLN A CA 1
ATOM 644 C C . GLN A 1 84 ? -6.725 3.659 14.824 1.00 74.56 84 GLN A C 1
ATOM 646 O O . GLN A 1 84 ? -7.048 4.547 14.045 1.00 74.56 84 GLN A O 1
ATOM 651 N N . GLU A 1 85 ? -7.024 3.690 16.124 1.00 75.88 85 GLU A N 1
ATOM 652 C CA . GLU A 1 85 ? -7.750 4.793 16.778 1.00 75.88 85 GLU A CA 1
ATOM 653 C C . GLU A 1 85 ? -9.080 5.164 16.090 1.00 75.88 85 GLU A C 1
ATOM 655 O O . GLU A 1 85 ? -9.498 6.318 16.080 1.00 75.88 85 GLU A O 1
ATOM 660 N N . GLY A 1 86 ? -9.759 4.176 15.496 1.00 76.25 86 GLY A N 1
ATOM 661 C CA . GLY A 1 86 ? -11.001 4.387 14.741 1.00 76.25 86 GLY A CA 1
ATOM 662 C C . GLY A 1 86 ? -10.799 4.925 13.321 1.00 76.25 86 GLY A C 1
ATOM 663 O O . GLY A 1 86 ? -11.780 5.135 12.614 1.00 76.25 86 GLY A O 1
ATOM 664 N N . VAL A 1 87 ? -9.552 5.110 12.882 1.00 80.19 87 VAL A N 1
ATOM 665 C CA . VAL A 1 87 ? -9.198 5.484 11.512 1.00 80.19 87 VAL A CA 1
ATOM 666 C C . VAL A 1 87 ? -8.793 4.239 10.733 1.00 80.19 87 VAL A C 1
ATOM 668 O O . VAL A 1 87 ? -7.807 3.572 11.054 1.00 80.19 87 VAL A O 1
ATOM 671 N N . THR A 1 88 ? -9.544 3.948 9.676 1.00 84.12 88 THR A N 1
ATOM 672 C CA . THR A 1 88 ? -9.209 2.898 8.715 1.00 84.12 88 THR A CA 1
ATOM 673 C C . THR A 1 88 ? -8.334 3.475 7.607 1.00 84.12 88 THR A C 1
ATOM 675 O O . THR A 1 88 ? -8.699 4.452 6.946 1.00 84.12 88 THR A O 1
ATOM 678 N N . TYR A 1 89 ? -7.187 2.851 7.361 1.00 87.88 89 TYR A N 1
ATOM 679 C CA . TYR A 1 89 ? -6.335 3.163 6.219 1.00 87.88 89 TYR A CA 1
ATOM 680 C C . TYR A 1 89 ? -5.812 1.890 5.559 1.00 87.88 89 TYR A C 1
ATOM 682 O O . TYR A 1 89 ? -5.888 0.781 6.083 1.00 87.88 89 TYR A O 1
ATOM 690 N N . THR A 1 90 ? -5.330 2.043 4.336 1.00 90.31 90 THR A N 1
ATOM 691 C CA . THR A 1 90 ? -4.791 0.973 3.509 1.00 90.31 90 THR A CA 1
ATOM 692 C C . THR A 1 90 ? -3.362 1.320 3.135 1.00 90.31 90 THR A C 1
ATOM 694 O O . THR A 1 90 ? -3.111 2.379 2.570 1.00 90.31 90 THR A O 1
ATOM 697 N N . VAL A 1 91 ? -2.429 0.430 3.446 1.00 92.56 91 VAL A N 1
ATOM 698 C CA . VAL A 1 91 ? -1.041 0.515 3.003 1.00 92.56 91 VAL A CA 1
ATOM 699 C C . VAL A 1 91 ? -0.911 -0.292 1.725 1.00 92.56 91 VAL A C 1
ATOM 701 O O . VAL A 1 91 ? -1.182 -1.491 1.727 1.00 92.56 91 VAL A O 1
ATOM 704 N N . VAL A 1 92 ? -0.488 0.354 0.646 1.00 94.19 92 VAL A N 1
ATOM 705 C CA . VAL A 1 92 ? -0.093 -0.306 -0.599 1.00 94.19 92 VAL A CA 1
ATOM 706 C C . VAL A 1 92 ? 1.416 -0.218 -0.692 1.00 94.19 92 VAL A C 1
ATOM 708 O O . VAL A 1 92 ? 1.958 0.874 -0.792 1.00 94.19 92 VAL A O 1
ATOM 711 N N . ALA A 1 93 ? 2.093 -1.356 -0.657 1.00 94.44 93 ALA A N 1
ATOM 712 C CA . ALA A 1 93 ? 3.532 -1.458 -0.829 1.00 94.44 93 ALA A CA 1
ATOM 713 C C . ALA A 1 93 ? 3.853 -2.167 -2.142 1.00 94.44 93 ALA A C 1
ATOM 715 O O . ALA A 1 93 ? 3.176 -3.125 -2.515 1.00 94.44 93 ALA A O 1
ATOM 716 N N . ARG A 1 94 ? 4.914 -1.733 -2.818 1.00 93.38 94 ARG A N 1
ATOM 717 C CA . ARG A 1 94 ? 5.487 -2.430 -3.967 1.00 93.38 94 ARG A CA 1
ATOM 718 C C . ARG A 1 94 ? 6.884 -2.902 -3.616 1.00 93.38 94 ARG A C 1
ATOM 720 O O . ARG A 1 94 ? 7.693 -2.152 -3.080 1.00 93.38 94 ARG A O 1
ATOM 727 N N . ARG A 1 95 ? 7.199 -4.132 -3.997 1.00 90.50 95 ARG A N 1
ATOM 728 C CA . ARG A 1 95 ? 8.571 -4.633 -3.996 1.00 90.50 95 ARG A CA 1
ATOM 729 C C . ARG A 1 95 ? 8.862 -5.406 -5.279 1.00 90.50 95 ARG A C 1
ATOM 731 O O . ARG A 1 95 ? 7.934 -5.996 -5.840 1.00 90.50 95 ARG A O 1
ATOM 738 N N . PRO A 1 96 ? 10.118 -5.420 -5.748 1.00 87.88 96 PRO A N 1
ATOM 739 C CA . PRO A 1 96 ? 10.520 -6.365 -6.777 1.00 87.88 96 PRO A CA 1
ATOM 740 C C . PRO A 1 96 ? 10.280 -7.795 -6.278 1.00 87.88 96 PRO A C 1
ATOM 742 O O . PRO A 1 96 ? 10.441 -8.093 -5.089 1.00 87.88 96 PRO A O 1
ATOM 745 N N . LEU A 1 97 ? 9.870 -8.679 -7.182 1.00 83.00 97 LEU A N 1
ATOM 746 C CA . LEU A 1 97 ? 9.808 -10.105 -6.924 1.00 83.00 97 LEU A CA 1
ATOM 747 C C . LEU A 1 97 ? 11.250 -10.595 -6.784 1.00 83.00 97 LEU A C 1
ATOM 749 O O . LEU A 1 97 ? 11.974 -10.752 -7.768 1.00 83.00 97 LEU A O 1
ATOM 753 N N . SER A 1 98 ? 11.681 -10.810 -5.546 1.00 70.56 98 SER A N 1
ATOM 754 C CA . SER A 1 98 ? 12.942 -11.483 -5.264 1.00 70.56 98 SER A CA 1
ATOM 755 C C . SER A 1 98 ? 12.886 -12.873 -5.894 1.00 70.56 98 SER A C 1
ATOM 757 O O . SER A 1 98 ? 12.177 -13.750 -5.397 1.00 70.56 98 SER A O 1
ATOM 759 N N . HIS A 1 99 ? 13.603 -13.059 -7.000 1.00 53.47 99 HIS A N 1
ATOM 760 C CA . HIS A 1 99 ? 13.929 -14.391 -7.483 1.00 53.47 99 HIS A CA 1
ATOM 761 C C . HIS A 1 99 ? 14.844 -14.968 -6.409 1.00 53.47 99 HIS A C 1
ATOM 763 O O . HIS A 1 99 ? 15.909 -14.409 -6.151 1.00 53.47 99 HIS A O 1
ATOM 769 N N . GLY A 1 100 ? 14.363 -15.978 -5.684 1.00 42.72 100 GLY A N 1
ATOM 770 C CA . GLY A 1 100 ? 15.173 -16.639 -4.669 1.00 42.72 100 GLY A CA 1
ATOM 771 C C . GLY A 1 100 ? 16.493 -17.082 -5.294 1.00 42.72 100 GLY A C 1
ATOM 772 O O . GLY A 1 100 ? 16.482 -17.724 -6.345 1.00 42.72 100 GLY A O 1
ATOM 773 N N . VAL A 1 101 ? 17.602 -16.691 -4.667 1.00 34.56 101 VAL A N 1
ATOM 774 C CA . VAL A 1 101 ? 18.853 -17.450 -4.752 1.00 34.56 101 VAL A CA 1
ATOM 775 C C . VAL A 1 101 ? 18.775 -18.535 -3.694 1.00 34.56 101 VAL A C 1
ATOM 777 O O . VAL A 1 101 ? 18.360 -18.192 -2.561 1.00 34.56 101 VAL A O 1
#

pLDDT: mean 84.16, std 12.1, range [34.56, 96.19]